Protein AF-K0SBQ2-F1 (afdb_monomer_lite)

Sequence (147 aa):
MCDSEATKIFYRSLEHMHSVHPYALEILAFPFDHSKNDNSECIAEIEAFEKKKLSKTHHIRIMEPIKLNGPETHPVFQYLKELFEIEDMDENFAHYFFVNPDFTVFELHYGASYTTLKHFVYKHVRKDYENDIEGKIAGTGSSWKRT

Structure (mmCIF, N/CA/C/O backbone):
data_AF-K0SBQ2-F1
#
_entry.id   AF-K0SBQ2-F1
#
loop_
_atom_site.group_PDB
_atom_site.id
_atom_site.type_symbol
_atom_site.label_atom_id
_atom_site.label_alt_id
_atom_site.label_comp_id
_atom_site.label_asym_id
_atom_site.label_entity_id
_atom_site.label_seq_id
_atom_site.pdbx_PDB_ins_code
_atom_site.Cartn_x
_atom_site.Cartn_y
_atom_site.Cartn_z
_atom_site.occupancy
_atom_site.B_iso_or_equiv
_atom_site.auth_seq_id
_atom_site.auth_comp_id
_atom_site.auth_asym_id
_atom_site.auth_atom_id
_atom_site.pdbx_PDB_model_num
ATOM 1 N N . MET A 1 1 ? -1.846 10.008 15.806 1.00 45.94 1 MET A N 1
ATOM 2 C CA . MET A 1 1 ? -0.571 9.400 15.346 1.00 45.94 1 MET A CA 1
ATOM 3 C C . MET A 1 1 ? -0.372 9.711 13.857 1.00 45.94 1 MET A C 1
ATOM 5 O O . MET A 1 1 ? -0.183 8.794 13.074 1.00 45.94 1 MET A O 1
ATOM 9 N N . CYS A 1 2 ? -0.501 10.979 13.433 1.00 55.09 2 CYS A N 1
ATOM 10 C CA . CYS A 1 2 ? -0.767 11.291 12.013 1.00 55.09 2 CYS A CA 1
ATOM 11 C C . CYS A 1 2 ? 0.038 12.463 11.452 1.00 55.09 2 CYS A C 1
ATOM 13 O O . CYS A 1 2 ? 0.574 12.319 10.359 1.00 55.09 2 CYS A O 1
ATOM 15 N N . ASP A 1 3 ? 0.357 13.472 12.263 1.00 52.47 3 ASP A N 1
ATOM 16 C CA . ASP A 1 3 ? 1.476 14.379 11.978 1.00 52.47 3 ASP A CA 1
ATOM 17 C C . ASP A 1 3 ? 2.769 13.904 12.662 1.00 52.47 3 ASP A C 1
ATOM 19 O O . ASP A 1 3 ? 3.401 14.612 13.445 1.00 52.47 3 ASP A O 1
ATOM 23 N N . SER A 1 4 ? 3.147 12.643 12.434 1.00 62.62 4 SER A N 1
ATOM 24 C CA . SER A 1 4 ? 4.455 12.167 12.886 1.00 62.62 4 SER A CA 1
ATOM 25 C C . SER A 1 4 ? 5.480 12.359 11.773 1.00 62.62 4 SER A C 1
ATOM 27 O O . SER A 1 4 ? 5.224 12.053 10.606 1.00 62.62 4 SER A O 1
ATOM 29 N N . GLU A 1 5 ? 6.675 12.827 12.128 1.00 71.62 5 GLU A N 1
ATOM 30 C CA . GLU A 1 5 ? 7.815 12.875 11.206 1.00 71.62 5 GLU A CA 1
ATOM 31 C C . GLU A 1 5 ? 8.051 11.501 10.544 1.00 71.62 5 GLU A C 1
ATOM 33 O O . GLU A 1 5 ? 8.403 11.417 9.368 1.00 71.62 5 GLU A O 1
ATOM 38 N N . ALA A 1 6 ? 7.737 10.411 11.255 1.00 68.31 6 ALA A N 1
ATOM 39 C CA . ALA A 1 6 ? 7.788 9.051 10.732 1.00 68.31 6 ALA A CA 1
ATOM 40 C C . ALA A 1 6 ? 6.826 8.822 9.550 1.00 68.31 6 ALA A C 1
ATOM 42 O O . ALA A 1 6 ? 7.232 8.231 8.550 1.00 68.31 6 ALA A O 1
ATOM 43 N N . THR A 1 7 ? 5.595 9.341 9.606 1.00 71.06 7 THR A N 1
ATOM 44 C CA . THR A 1 7 ? 4.617 9.251 8.506 1.00 71.06 7 THR A CA 1
ATOM 45 C C . THR A 1 7 ? 5.136 9.966 7.256 1.00 71.06 7 THR A C 1
ATOM 47 O O . THR A 1 7 ? 5.101 9.419 6.153 1.00 71.06 7 THR A O 1
ATOM 50 N N . LYS A 1 8 ? 5.701 11.171 7.415 1.00 74.69 8 LYS A N 1
ATOM 51 C CA . LYS A 1 8 ? 6.285 11.941 6.301 1.00 74.69 8 LYS A CA 1
ATOM 52 C C . LYS A 1 8 ? 7.493 11.231 5.690 1.00 74.69 8 LYS A C 1
ATOM 54 O O . LYS A 1 8 ? 7.611 11.174 4.465 1.00 74.69 8 LYS A O 1
ATOM 59 N N . ILE A 1 9 ? 8.382 10.687 6.523 1.00 78.75 9 ILE A N 1
ATOM 60 C CA . ILE A 1 9 ? 9.542 9.901 6.079 1.00 78.75 9 ILE A CA 1
ATOM 61 C C . ILE A 1 9 ? 9.086 8.658 5.312 1.00 78.75 9 ILE A C 1
ATOM 63 O O . ILE A 1 9 ? 9.659 8.340 4.269 1.00 78.75 9 ILE A O 1
ATOM 67 N N . PHE A 1 10 ? 8.043 7.983 5.791 1.00 79.94 10 PHE A N 1
ATOM 68 C CA . PHE A 1 10 ? 7.495 6.796 5.151 1.00 79.94 10 PHE A CA 1
ATOM 69 C C . PHE A 1 10 ? 6.960 7.096 3.744 1.00 79.94 10 PHE A C 1
ATOM 71 O O . PHE A 1 10 ? 7.430 6.492 2.781 1.00 79.94 10 PHE A O 1
ATOM 78 N N . TYR A 1 11 ? 6.087 8.097 3.586 1.00 78.94 11 TYR A N 1
ATOM 79 C CA . TYR A 1 11 ? 5.583 8.484 2.261 1.00 78.94 11 TYR A CA 1
ATOM 80 C C . TYR A 1 11 ? 6.696 8.956 1.318 1.00 78.94 11 TYR A C 1
ATOM 82 O O . TYR A 1 11 ? 6.706 8.583 0.150 1.00 78.94 11 TYR A O 1
ATOM 90 N N . ARG A 1 12 ? 7.691 9.709 1.810 1.00 83.06 12 ARG A N 1
ATOM 91 C CA . ARG A 1 12 ? 8.870 10.075 0.998 1.00 83.06 12 ARG A CA 1
ATOM 92 C C . ARG A 1 12 ? 9.660 8.854 0.536 1.00 83.06 12 ARG A C 1
ATOM 94 O O . ARG A 1 12 ? 10.205 8.856 -0.564 1.00 83.06 12 ARG A O 1
ATOM 101 N N . SER A 1 13 ? 9.738 7.831 1.378 1.00 85.44 13 SER A N 1
ATOM 102 C CA . SER A 1 13 ? 10.436 6.588 1.060 1.00 85.44 13 SER A CA 1
ATOM 103 C C . SER A 1 13 ? 9.680 5.788 -0.007 1.00 85.44 13 SER A C 1
ATOM 105 O O . SER A 1 13 ? 10.308 5.261 -0.922 1.00 85.44 13 SER A O 1
ATOM 107 N N . LEU A 1 14 ? 8.345 5.766 0.043 1.00 86.19 14 LEU A N 1
ATOM 108 C CA . LEU A 1 14 ? 7.506 5.190 -1.013 1.00 86.19 14 LEU A CA 1
ATOM 109 C C . LEU A 1 14 ? 7.616 5.965 -2.339 1.00 86.19 14 LEU A C 1
ATOM 111 O O . LEU A 1 14 ? 7.784 5.348 -3.387 1.00 86.19 14 LEU A O 1
ATOM 115 N N . GLU A 1 15 ? 7.625 7.301 -2.305 1.00 86.38 15 GLU A N 1
ATOM 116 C CA . GLU A 1 15 ? 7.843 8.133 -3.501 1.00 86.38 15 GLU A CA 1
ATOM 117 C C . GLU A 1 15 ? 9.218 7.861 -4.120 1.00 86.38 15 GLU A C 1
ATOM 119 O O . GLU A 1 15 ? 9.357 7.708 -5.333 1.00 86.38 15 GLU A O 1
ATOM 124 N N . HIS A 1 16 ? 10.251 7.734 -3.281 1.00 87.75 16 HIS A N 1
ATOM 125 C CA . HIS A 1 16 ? 11.574 7.350 -3.752 1.00 87.75 16 HIS A CA 1
ATOM 126 C C . HIS A 1 16 ? 11.560 5.958 -4.397 1.00 87.75 16 HIS A C 1
ATOM 128 O O . HIS A 1 16 ? 12.130 5.785 -5.473 1.00 87.75 16 HIS A O 1
ATOM 134 N N . MET A 1 17 ? 10.878 4.984 -3.791 1.00 88.12 17 MET A N 1
ATOM 135 C CA . MET A 1 17 ? 10.738 3.638 -4.349 1.00 88.12 17 MET A CA 1
ATOM 136 C C . MET A 1 17 ? 10.080 3.659 -5.736 1.00 88.12 17 MET A C 1
ATOM 138 O O . MET A 1 17 ? 10.609 3.047 -6.663 1.00 88.12 17 MET A O 1
ATOM 142 N N . HIS A 1 18 ? 8.999 4.425 -5.904 1.00 89.38 18 HIS A N 1
ATOM 143 C CA . HIS A 1 18 ? 8.373 4.631 -7.209 1.00 89.38 18 HIS A CA 1
ATOM 144 C C . HIS A 1 18 ? 9.330 5.315 -8.196 1.00 89.38 18 HIS A C 1
ATOM 146 O O . HIS A 1 18 ? 9.451 4.884 -9.337 1.00 89.38 18 HIS A O 1
ATOM 152 N N . SER A 1 19 ? 10.066 6.350 -7.774 1.00 87.88 19 SER A N 1
ATOM 153 C CA . SER A 1 19 ? 10.996 7.082 -8.653 1.00 87.88 19 SER A CA 1
ATOM 154 C C . SER A 1 19 ? 12.107 6.209 -9.254 1.00 87.88 19 SER A C 1
ATOM 156 O O . SER A 1 19 ? 12.609 6.515 -10.334 1.00 87.88 19 SER A O 1
ATOM 158 N N . VAL A 1 20 ? 12.474 5.114 -8.580 1.00 87.81 20 VAL A N 1
ATOM 159 C CA . VAL A 1 20 ? 13.451 4.128 -9.072 1.00 87.81 20 VAL A CA 1
ATOM 160 C C . VAL A 1 20 ? 12.820 3.164 -10.088 1.00 87.81 20 VAL A C 1
ATOM 162 O O . VAL A 1 20 ? 13.517 2.675 -10.977 1.00 87.81 20 VAL A O 1
ATOM 165 N N . HIS A 1 21 ? 11.508 2.929 -10.005 1.00 86.75 21 HIS A N 1
ATOM 166 C CA . HIS A 1 21 ? 10.754 2.011 -10.865 1.00 86.75 21 HIS A CA 1
ATOM 167 C C . HIS A 1 21 ? 9.509 2.666 -11.506 1.00 86.75 21 HIS A C 1
ATOM 169 O O . HIS A 1 21 ? 8.421 2.096 -11.441 1.00 86.75 21 HIS A O 1
ATOM 175 N N . PRO A 1 22 ? 9.630 3.829 -12.178 1.00 84.50 22 PRO A N 1
ATOM 176 C CA . PRO A 1 22 ? 8.480 4.678 -12.514 1.00 84.50 22 PRO A CA 1
ATOM 177 C C . PRO A 1 22 ? 7.526 4.093 -13.565 1.00 84.50 22 PRO A C 1
ATOM 179 O O . PRO A 1 22 ? 6.426 4.605 -13.736 1.00 84.50 22 PRO A O 1
ATOM 182 N N . TYR A 1 23 ? 7.953 3.057 -14.291 1.00 85.06 23 TYR A N 1
ATOM 183 C CA . TYR A 1 23 ? 7.152 2.367 -15.312 1.00 85.06 23 TYR A CA 1
ATOM 184 C C . TYR A 1 23 ? 6.807 0.922 -14.932 1.00 85.06 23 TYR A C 1
ATOM 186 O O . TYR A 1 23 ? 6.169 0.230 -15.716 1.00 85.06 23 TYR A O 1
ATOM 194 N N . ALA A 1 24 ? 7.280 0.453 -13.775 1.00 87.12 24 ALA A N 1
ATOM 195 C CA . ALA A 1 24 ? 7.162 -0.942 -13.348 1.00 87.12 24 ALA A CA 1
ATOM 196 C C . ALA A 1 24 ? 6.489 -1.091 -11.975 1.00 87.12 24 ALA A C 1
ATOM 198 O O . ALA A 1 24 ? 6.297 -2.209 -11.510 1.00 87.12 24 ALA A O 1
ATOM 199 N N . LEU A 1 25 ? 6.158 0.019 -11.313 1.00 90.31 25 LEU A N 1
ATOM 200 C CA . LEU A 1 25 ? 5.522 0.026 -10.006 1.00 90.31 25 LEU A CA 1
ATOM 201 C C . LEU A 1 25 ? 4.446 1.107 -9.968 1.00 90.31 25 LEU A C 1
ATOM 203 O O . LEU A 1 25 ? 4.752 2.278 -10.158 1.00 90.31 25 LEU A O 1
ATOM 207 N N . GLU A 1 26 ? 3.218 0.719 -9.646 1.00 91.19 26 GLU A N 1
ATOM 208 C CA . GLU A 1 26 ? 2.151 1.635 -9.248 1.00 91.19 26 GLU A CA 1
ATOM 209 C C . GLU A 1 26 ? 1.855 1.410 -7.761 1.00 91.19 26 GLU A C 1
ATOM 211 O O . GLU A 1 26 ? 1.773 0.269 -7.305 1.00 91.19 26 GLU A O 1
ATOM 216 N N . ILE A 1 27 ? 1.738 2.492 -6.985 1.00 90.88 27 ILE A N 1
ATOM 217 C CA . ILE A 1 27 ? 1.454 2.419 -5.546 1.00 90.88 27 ILE A CA 1
ATOM 218 C C . ILE A 1 27 ? 0.087 3.046 -5.287 1.00 90.88 27 ILE A C 1
ATOM 220 O O . ILE A 1 27 ? -0.084 4.257 -5.446 1.00 90.88 27 ILE A O 1
ATOM 224 N N . LEU A 1 28 ? -0.856 2.218 -4.839 1.00 91.44 28 LEU A N 1
ATOM 225 C CA . LEU A 1 28 ? -2.175 2.639 -4.375 1.00 91.44 28 LEU A CA 1
ATOM 226 C C . LEU A 1 28 ? -2.212 2.585 -2.845 1.00 91.44 28 LEU A C 1
ATOM 228 O O . LEU A 1 28 ? -1.912 1.549 -2.252 1.00 91.44 28 LEU A O 1
ATOM 232 N N . ALA A 1 29 ? -2.579 3.690 -2.204 1.00 88.88 29 ALA A N 1
ATOM 233 C CA . ALA A 1 29 ? -2.692 3.783 -0.753 1.00 88.88 29 ALA A CA 1
ATOM 234 C C . ALA A 1 29 ? -4.154 4.008 -0.359 1.00 88.88 29 ALA A C 1
ATOM 236 O O . ALA A 1 29 ? -4.745 5.008 -0.750 1.00 88.88 29 ALA A O 1
ATOM 237 N N . PHE A 1 30 ? -4.723 3.096 0.430 1.00 90.25 30 PHE A N 1
ATOM 238 C CA . PHE A 1 30 ? -6.094 3.188 0.937 1.00 90.25 30 PHE A CA 1
ATOM 239 C C . PHE A 1 30 ? -6.062 3.553 2.426 1.00 90.25 30 PHE A C 1
ATOM 241 O O . PHE A 1 30 ? -5.710 2.699 3.245 1.00 90.25 30 PHE A O 1
ATOM 248 N N . PRO A 1 31 ? -6.383 4.803 2.802 1.00 86.50 31 PRO A N 1
ATOM 249 C CA . PRO A 1 31 ? -6.574 5.166 4.201 1.00 86.50 31 PRO A CA 1
ATOM 250 C C . PRO A 1 31 ? -7.739 4.367 4.795 1.00 86.50 31 PRO A C 1
ATOM 252 O O . PRO A 1 31 ? -8.708 4.078 4.097 1.00 86.50 31 PRO A O 1
ATOM 255 N N . PHE A 1 32 ? -7.677 4.026 6.077 1.00 86.19 32 PHE A N 1
ATOM 256 C CA . PHE A 1 32 ? -8.779 3.354 6.764 1.00 86.19 32 PHE A CA 1
ATOM 257 C C . PHE A 1 32 ? -8.931 3.858 8.197 1.00 86.19 32 PHE A C 1
ATOM 259 O O . PHE A 1 32 ? -7.964 4.313 8.815 1.00 86.19 32 PHE A O 1
ATOM 266 N N . ASP A 1 33 ? -10.158 3.781 8.711 1.00 79.19 33 ASP A N 1
ATOM 267 C CA . ASP A 1 33 ? -10.488 4.142 10.089 1.00 79.19 33 ASP A CA 1
ATOM 268 C C . ASP A 1 33 ? -10.038 3.069 11.078 1.00 79.19 33 ASP A C 1
ATOM 270 O O . ASP A 1 33 ? -10.145 1.871 10.807 1.00 79.19 33 ASP A O 1
ATOM 274 N N . HIS A 1 34 ? -9.570 3.501 12.249 1.00 75.81 34 HIS A N 1
ATOM 275 C CA . HIS A 1 34 ? -9.240 2.594 13.342 1.00 75.81 34 HIS A CA 1
ATOM 276 C C . HIS A 1 34 ? -10.404 2.555 14.337 1.00 75.81 34 HIS A C 1
ATOM 278 O O . HIS A 1 34 ? -10.709 3.541 15.000 1.00 75.81 34 HIS A O 1
ATOM 284 N N . SER A 1 35 ? -11.032 1.397 14.523 1.00 72.69 35 SER A N 1
ATOM 285 C CA . SER A 1 35 ? -12.229 1.234 15.367 1.00 72.69 35 SER A CA 1
ATOM 286 C C . SER A 1 35 ? -12.032 1.690 16.820 1.00 72.69 35 SER A C 1
ATOM 288 O O . SER A 1 35 ? -12.970 2.139 17.478 1.00 72.69 35 SER A O 1
ATOM 290 N N . LYS A 1 36 ? -10.802 1.568 17.334 1.00 69.12 36 LYS A N 1
ATOM 291 C CA . LYS A 1 36 ? -10.451 1.898 18.727 1.00 69.12 36 LYS A CA 1
ATOM 292 C C . LYS A 1 36 ? -9.991 3.339 18.964 1.00 69.12 36 LYS A C 1
ATOM 294 O O . LYS A 1 36 ? -9.931 3.734 20.122 1.00 69.12 36 LYS A O 1
ATOM 299 N N . ASN A 1 37 ? -9.643 4.094 17.921 1.00 69.38 37 ASN A N 1
ATOM 300 C CA . ASN A 1 37 ? -9.077 5.438 18.050 1.00 69.38 37 ASN A CA 1
ATOM 301 C C . ASN A 1 37 ? -9.623 6.336 16.942 1.00 69.38 37 ASN A C 1
ATOM 303 O O . ASN A 1 37 ? -9.480 6.002 15.773 1.00 69.38 37 ASN A O 1
ATOM 307 N N . ASP A 1 38 ? -10.158 7.499 17.305 1.00 69.75 38 ASP A N 1
ATOM 308 C CA . ASP A 1 38 ? -10.569 8.503 16.324 1.00 69.75 38 ASP A CA 1
ATOM 309 C C . ASP A 1 38 ? -9.348 8.993 15.528 1.00 69.75 38 ASP A C 1
ATOM 311 O O . ASP A 1 38 ? -8.430 9.617 16.070 1.00 69.75 38 ASP A O 1
ATOM 315 N N . ASN A 1 39 ? -9.320 8.655 14.242 1.00 70.25 39 ASN A N 1
ATOM 316 C CA . ASN A 1 39 ? -8.309 9.071 13.281 1.00 70.25 39 ASN A CA 1
ATOM 317 C C . ASN A 1 39 ? -8.882 10.013 12.208 1.00 70.25 39 ASN A C 1
ATOM 319 O O . ASN A 1 39 ? -8.254 10.211 11.168 1.00 70.25 39 ASN A O 1
ATOM 323 N N . SER A 1 40 ? -10.023 10.654 12.475 1.00 72.44 40 SER A N 1
ATOM 324 C CA . SER A 1 40 ? -10.649 11.621 11.565 1.00 72.44 40 SER A CA 1
ATOM 325 C C . SER A 1 40 ? -9.735 12.804 11.226 1.00 72.44 40 SER A C 1
ATOM 327 O O . SER A 1 40 ? -9.634 13.187 10.061 1.00 72.44 40 SER A O 1
ATOM 329 N N . GLU A 1 41 ? -8.987 13.334 12.202 1.00 71.88 41 GLU A N 1
ATOM 330 C CA . GLU A 1 41 ? -7.976 14.377 11.961 1.00 71.88 41 GLU A CA 1
ATOM 331 C C . GLU A 1 41 ? -6.887 13.899 10.991 1.00 71.88 41 GLU A C 1
ATOM 333 O O . GLU A 1 41 ? -6.456 14.642 10.114 1.00 71.88 41 GLU A O 1
ATOM 338 N N . CYS A 1 42 ? -6.487 12.632 11.091 1.00 72.06 42 CYS A N 1
ATOM 339 C CA . CYS A 1 42 ? -5.476 12.032 10.227 1.00 72.06 42 CYS A CA 1
ATOM 340 C C . CYS A 1 42 ? -5.931 11.943 8.780 1.00 72.06 42 CYS A C 1
ATOM 342 O O . CYS A 1 42 ? -5.172 12.233 7.857 1.00 72.06 42 CYS A O 1
ATOM 344 N N . ILE A 1 43 ? -7.174 11.511 8.592 1.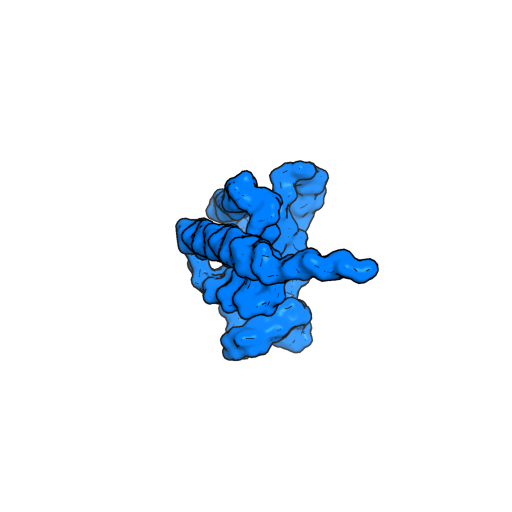00 72.19 43 ILE A N 1
ATOM 345 C CA . ILE A 1 43 ? -7.786 11.398 7.276 1.00 72.19 43 ILE A CA 1
ATOM 346 C C . ILE A 1 43 ? -7.952 12.790 6.679 1.00 72.19 43 ILE A C 1
ATOM 348 O O . ILE A 1 43 ? -7.537 13.010 5.545 1.00 72.19 43 ILE A O 1
ATOM 352 N N . ALA A 1 44 ? -8.434 13.759 7.460 1.00 74.44 44 ALA A N 1
ATOM 353 C CA . ALA A 1 44 ? -8.544 15.145 7.021 1.00 74.44 44 ALA A CA 1
ATOM 354 C C . ALA A 1 44 ? -7.180 15.745 6.628 1.00 74.44 44 ALA A C 1
ATOM 356 O O . ALA A 1 44 ? -7.095 16.499 5.659 1.00 74.44 44 ALA A O 1
ATOM 357 N N . GLU A 1 45 ? -6.101 15.402 7.336 1.00 73.25 45 GLU A N 1
ATOM 358 C CA . GLU A 1 45 ? -4.737 15.811 6.989 1.00 73.25 45 GLU A CA 1
ATOM 359 C C . GLU A 1 45 ? -4.223 15.147 5.709 1.00 73.25 45 GLU A C 1
ATOM 361 O O . GLU A 1 45 ? -3.605 15.830 4.889 1.00 73.25 45 GLU A O 1
ATOM 366 N N . ILE A 1 46 ? -4.483 13.851 5.513 1.00 70.25 46 ILE A N 1
ATOM 367 C CA . ILE A 1 46 ? -4.140 13.124 4.283 1.00 70.25 46 ILE A CA 1
ATOM 368 C C . ILE A 1 46 ? -4.900 13.724 3.098 1.00 70.25 46 ILE A C 1
ATOM 370 O O . ILE A 1 46 ? -4.279 14.090 2.103 1.00 70.25 46 ILE A O 1
ATOM 374 N N . GLU A 1 47 ? -6.206 13.940 3.234 1.00 70.38 47 GLU A N 1
ATOM 375 C CA . GLU A 1 47 ? -7.014 14.604 2.212 1.00 70.38 47 GLU A CA 1
ATOM 376 C C . GLU A 1 47 ? -6.534 16.036 1.944 1.00 70.38 47 GLU A C 1
ATOM 378 O O . GLU A 1 47 ? -6.496 16.497 0.803 1.00 70.38 47 GLU A O 1
ATOM 383 N N . ALA A 1 48 ? -6.166 16.786 2.986 1.00 71.50 48 ALA A N 1
ATOM 384 C CA . ALA A 1 48 ? -5.618 18.128 2.827 1.00 71.50 48 ALA A CA 1
ATOM 385 C C . ALA A 1 48 ? -4.247 18.092 2.143 1.00 71.50 48 ALA A C 1
ATOM 387 O O . ALA A 1 48 ? -3.924 18.999 1.373 1.00 71.50 48 ALA A O 1
ATOM 388 N N . PHE A 1 49 ? -3.440 17.064 2.405 1.00 67.56 49 PHE A N 1
ATOM 389 C CA . PHE A 1 49 ? -2.163 16.828 1.747 1.00 67.56 49 PHE A CA 1
ATOM 390 C C . PHE A 1 49 ? -2.362 16.492 0.270 1.00 67.56 49 PHE A C 1
ATOM 392 O O . PHE A 1 49 ? -1.699 17.117 -0.553 1.00 67.56 49 PHE A O 1
ATOM 399 N N . GLU A 1 50 ? -3.309 15.621 -0.082 1.00 64.19 50 GLU A N 1
ATOM 400 C CA . GLU A 1 50 ? -3.710 15.350 -1.468 1.00 64.19 50 GLU A CA 1
ATOM 401 C C . GLU A 1 50 ? -4.198 16.618 -2.176 1.00 64.19 50 GLU A C 1
ATOM 403 O O . GLU A 1 50 ? -3.681 16.987 -3.232 1.00 64.19 50 GLU A O 1
ATOM 408 N N . LYS A 1 51 ? -5.141 17.348 -1.561 1.00 65.50 51 LYS A N 1
ATOM 409 C CA . LYS A 1 51 ? -5.717 18.588 -2.110 1.00 65.50 51 LYS A CA 1
ATOM 410 C C . LYS A 1 51 ? -4.652 19.673 -2.299 1.00 65.50 51 LYS A C 1
ATOM 412 O O . LYS A 1 51 ? -4.678 20.391 -3.297 1.00 65.50 51 LYS A O 1
ATOM 417 N N . LYS A 1 52 ? -3.678 19.786 -1.383 1.00 63.22 52 LYS A N 1
ATOM 418 C CA . LYS A 1 52 ? -2.523 20.698 -1.513 1.00 63.22 52 LYS A CA 1
ATOM 419 C C . LYS A 1 52 ? -1.490 20.210 -2.535 1.00 63.22 52 LYS A C 1
ATOM 421 O O . LYS A 1 52 ? -0.780 21.039 -3.102 1.00 63.22 52 LYS A O 1
ATOM 426 N N . LYS A 1 53 ? -1.389 18.897 -2.767 1.00 58.22 53 LYS A N 1
ATOM 427 C CA . LYS A 1 53 ? -0.416 18.246 -3.661 1.00 58.22 53 LYS A CA 1
ATOM 428 C C . LYS A 1 53 ? -1.021 17.687 -4.944 1.00 58.22 53 LYS A C 1
ATOM 430 O O . LYS A 1 53 ? -0.424 16.817 -5.569 1.00 58.22 53 LYS A O 1
ATOM 435 N N . LEU A 1 54 ? -2.029 18.363 -5.488 1.00 49.94 54 LEU A N 1
ATOM 436 C CA . LEU A 1 54 ? -2.337 18.355 -6.929 1.00 49.94 54 LEU A CA 1
ATOM 437 C C . LEU A 1 54 ? -1.169 18.898 -7.809 1.00 49.94 54 LEU A C 1
ATOM 439 O O . LEU A 1 54 ? -1.360 19.315 -8.952 1.00 49.94 54 LEU A O 1
ATOM 443 N N . SER A 1 55 ? 0.064 18.908 -7.289 1.00 46.06 55 SER A N 1
ATOM 444 C CA . SER A 1 55 ? 1.305 19.132 -8.012 1.00 46.06 55 SER A CA 1
ATOM 445 C C . SER A 1 55 ? 1.741 17.834 -8.683 1.00 46.06 55 SER A C 1
ATOM 447 O O . SER A 1 55 ? 1.826 16.798 -8.033 1.00 46.06 55 SER A O 1
ATOM 449 N N . LYS A 1 56 ? 2.080 17.940 -9.965 1.00 54.91 56 LYS A N 1
AT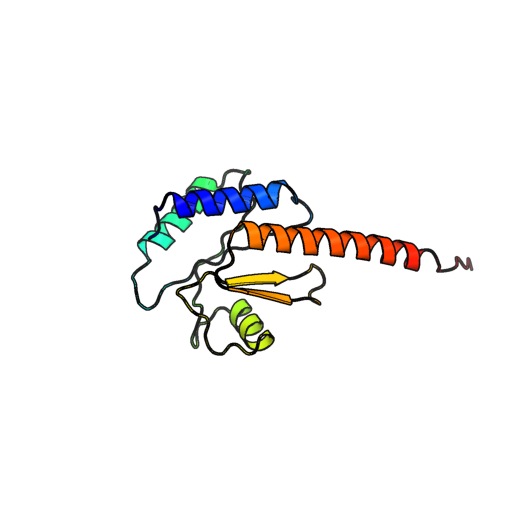OM 450 C CA . LYS A 1 56 ? 2.493 16.923 -10.951 1.00 54.91 56 LYS A CA 1
ATOM 451 C C . LYS A 1 56 ? 3.724 16.056 -10.583 1.00 54.91 56 LYS A C 1
ATOM 453 O O . LYS A 1 56 ? 4.462 15.647 -11.470 1.00 54.91 56 LYS A O 1
ATOM 458 N N . THR A 1 57 ? 4.007 15.848 -9.302 1.00 59.69 57 THR A N 1
ATOM 459 C CA . THR A 1 57 ? 5.262 15.297 -8.771 1.00 59.69 57 THR A CA 1
ATOM 460 C C . THR A 1 57 ? 5.076 14.183 -7.743 1.00 59.69 57 THR A C 1
ATOM 462 O O . THR A 1 57 ? 6.081 13.675 -7.261 1.00 59.69 57 THR A O 1
ATOM 465 N N . HIS A 1 58 ? 3.842 13.829 -7.370 1.00 69.00 58 HIS A N 1
ATOM 466 C CA . HIS A 1 58 ? 3.579 12.676 -6.500 1.00 69.00 58 HIS A CA 1
ATOM 467 C C . HIS A 1 58 ? 3.089 11.507 -7.334 1.00 69.00 58 HIS A C 1
ATOM 469 O O . HIS A 1 58 ? 2.217 11.671 -8.188 1.00 69.00 58 HIS A O 1
ATOM 475 N N . HIS A 1 59 ? 3.694 10.353 -7.094 1.00 79.06 59 HIS A N 1
ATOM 476 C CA . HIS A 1 59 ? 3.442 9.141 -7.849 1.00 79.06 59 HIS A CA 1
ATOM 477 C C . HIS A 1 59 ? 2.620 8.117 -7.070 1.00 79.06 59 HIS A C 1
ATOM 479 O O . HIS A 1 59 ? 2.082 7.182 -7.657 1.00 79.06 59 HIS A O 1
ATOM 485 N N . ILE A 1 60 ? 2.497 8.297 -5.754 1.00 84.94 60 ILE A N 1
ATOM 486 C CA . ILE A 1 60 ? 1.593 7.493 -4.940 1.00 84.94 60 ILE A CA 1
ATOM 487 C C . ILE A 1 60 ? 0.177 8.017 -5.136 1.00 84.94 60 ILE A C 1
ATOM 489 O O . ILE A 1 60 ? -0.102 9.196 -4.898 1.00 84.94 60 ILE A O 1
ATOM 493 N N . ARG A 1 61 ? -0.733 7.125 -5.519 1.00 84.94 61 ARG A N 1
ATOM 494 C CA . ARG A 1 61 ? -2.151 7.443 -5.605 1.00 84.94 61 ARG A CA 1
ATOM 495 C C . ARG A 1 61 ? -2.812 7.091 -4.284 1.00 84.94 61 ARG A C 1
ATOM 497 O O . ARG A 1 61 ? -3.021 5.921 -3.968 1.00 84.94 61 ARG A O 1
ATOM 504 N N . ILE A 1 62 ? -3.098 8.119 -3.502 1.00 83.06 62 ILE A N 1
ATOM 505 C CA . ILE A 1 62 ? -3.932 7.976 -2.317 1.00 83.06 62 ILE A CA 1
ATOM 506 C C . ILE A 1 62 ? -5.394 7.892 -2.800 1.00 83.06 62 ILE A C 1
ATOM 508 O O . ILE A 1 62 ? -5.786 8.508 -3.794 1.00 83.06 62 ILE A O 1
ATOM 512 N N . MET A 1 63 ? -6.139 6.975 -2.195 1.00 86.75 63 MET A N 1
ATOM 513 C CA . MET A 1 63 ? -7.510 6.619 -2.548 1.00 86.75 63 MET A CA 1
ATOM 514 C C . MET A 1 63 ? -8.471 7.138 -1.478 1.00 86.75 63 MET A C 1
ATOM 516 O O . MET A 1 63 ? -8.049 7.553 -0.397 1.00 86.75 63 MET A O 1
ATOM 520 N N . GLU A 1 64 ? -9.771 7.076 -1.760 1.00 84.69 64 GLU A N 1
ATOM 521 C CA . GLU A 1 64 ? -10.787 7.415 -0.764 1.00 84.69 64 GLU A CA 1
ATOM 522 C C . GLU A 1 64 ? -10.658 6.514 0.479 1.00 84.69 64 GLU A C 1
ATOM 524 O O . GLU A 1 64 ? -10.339 5.326 0.338 1.00 84.69 64 GLU A O 1
ATOM 529 N N . PRO A 1 65 ? -10.891 7.053 1.690 1.00 86.06 65 PRO A N 1
ATOM 530 C CA . PRO A 1 65 ? -10.875 6.263 2.912 1.00 86.06 65 PRO A CA 1
ATOM 531 C C . PRO A 1 65 ? -11.875 5.106 2.864 1.00 86.06 65 PRO A C 1
ATOM 533 O O . PRO A 1 65 ? -13.001 5.256 2.388 1.00 86.06 65 PRO A O 1
ATOM 536 N N . ILE A 1 66 ? -11.475 3.951 3.390 1.00 90.38 66 ILE A N 1
ATOM 537 C CA . ILE A 1 66 ? -12.270 2.723 3.351 1.00 90.38 66 ILE A CA 1
ATOM 538 C C . ILE A 1 66 ? -12.536 2.146 4.739 1.00 90.38 66 ILE A C 1
ATOM 540 O O . ILE A 1 66 ? -11.813 2.398 5.704 1.00 90.38 66 ILE A O 1
ATOM 544 N N . LYS A 1 67 ? -13.531 1.258 4.802 1.00 89.69 67 LYS A N 1
ATOM 545 C CA . LYS A 1 67 ? -13.670 0.292 5.892 1.00 89.69 67 LYS A CA 1
ATOM 546 C C . LYS A 1 67 ? -12.912 -0.983 5.548 1.00 89.69 67 LYS A C 1
ATOM 548 O O . LYS A 1 67 ? -13.067 -1.529 4.453 1.00 89.69 67 LYS A O 1
ATOM 553 N N . LEU A 1 68 ? -12.092 -1.436 6.492 1.00 90.56 68 LEU A N 1
ATOM 554 C CA . LEU A 1 68 ? -11.242 -2.614 6.330 1.00 90.56 68 LEU A CA 1
ATOM 555 C C . LEU A 1 68 ? -11.985 -3.924 6.648 1.00 90.56 68 LEU A C 1
ATOM 557 O O . LEU A 1 68 ? -11.706 -4.958 6.045 1.00 90.56 68 LEU A O 1
ATOM 561 N N . ASN A 1 69 ? -12.935 -3.864 7.587 1.00 92.31 69 ASN A N 1
ATOM 562 C CA . ASN A 1 69 ? -13.661 -5.014 8.122 1.00 92.31 69 ASN A CA 1
ATOM 563 C C . ASN A 1 69 ? -15.178 -4.769 8.183 1.00 92.31 69 ASN A C 1
ATOM 565 O O . ASN A 1 69 ? -15.659 -3.634 8.100 1.00 92.31 69 ASN A O 1
ATOM 569 N N . GLY A 1 70 ? -15.936 -5.856 8.357 1.00 91.00 70 GLY A N 1
ATOM 570 C CA . GLY A 1 70 ? -17.394 -5.830 8.472 1.00 91.00 70 GLY A CA 1
ATOM 571 C C . GLY A 1 70 ? -18.156 -5.738 7.137 1.00 91.00 70 GLY A C 1
ATOM 572 O O . GLY A 1 70 ? -17.567 -5.836 6.058 1.00 91.00 70 GLY A O 1
ATOM 573 N N . PRO A 1 71 ? -19.489 -5.550 7.186 1.00 91.81 71 PRO A N 1
ATOM 574 C CA . PRO A 1 71 ? -20.362 -5.642 6.009 1.00 91.81 71 PRO A CA 1
ATOM 575 C C . PRO A 1 71 ? -20.147 -4.521 4.983 1.00 91.81 71 PRO A C 1
ATOM 577 O O . PRO A 1 71 ? -20.511 -4.669 3.822 1.00 91.81 71 PRO A O 1
ATOM 580 N N . GLU A 1 72 ? -19.542 -3.411 5.400 1.00 92.50 72 GLU A N 1
ATOM 581 C CA . GLU A 1 72 ? -19.253 -2.252 4.548 1.00 92.50 72 GLU A CA 1
ATOM 582 C C . GLU A 1 72 ? -17.797 -2.237 4.045 1.00 92.50 72 GLU A C 1
ATOM 584 O O . GLU A 1 72 ? -17.320 -1.210 3.565 1.00 92.50 72 GLU A O 1
ATOM 589 N N . THR A 1 73 ? -17.074 -3.360 4.163 1.00 94.00 73 THR A N 1
ATOM 590 C CA . THR A 1 73 ? -15.693 -3.488 3.664 1.00 94.00 73 THR A CA 1
ATOM 591 C C . THR A 1 73 ? -15.619 -3.152 2.176 1.00 94.00 73 THR A C 1
ATOM 593 O O . THR A 1 73 ? -16.460 -3.606 1.399 1.00 94.00 73 THR A O 1
ATOM 596 N N . HIS A 1 74 ? -14.593 -2.409 1.754 1.00 94.12 74 HIS A N 1
ATOM 597 C CA . HIS A 1 74 ? -14.414 -2.051 0.345 1.00 94.12 74 HIS A CA 1
ATOM 598 C C . HIS A 1 74 ? -14.284 -3.307 -0.552 1.00 94.12 74 HIS A C 1
ATOM 600 O O . HIS A 1 74 ? -13.519 -4.207 -0.198 1.00 94.12 74 HIS A O 1
ATOM 606 N N . PRO A 1 75 ? -14.939 -3.386 -1.732 1.00 95.25 75 PRO A N 1
ATOM 607 C CA . PRO A 1 75 ? -14.985 -4.610 -2.547 1.00 95.25 75 PRO A CA 1
ATOM 608 C C . PRO A 1 75 ? -13.616 -5.196 -2.919 1.00 95.25 75 PRO A C 1
ATOM 610 O O . PRO A 1 75 ? -13.438 -6.409 -2.917 1.00 95.25 75 PRO A O 1
ATOM 613 N N . VAL A 1 76 ? -12.619 -4.341 -3.180 1.00 93.50 76 VAL A N 1
ATOM 614 C CA . VAL A 1 76 ? -11.235 -4.795 -3.429 1.00 93.50 76 VAL A CA 1
ATOM 615 C C . VAL A 1 76 ? -10.680 -5.556 -2.223 1.00 93.50 76 VAL A C 1
ATOM 617 O O . VAL A 1 76 ? -10.055 -6.596 -2.387 1.00 93.50 76 VAL A O 1
ATOM 620 N N . PHE A 1 77 ? -10.940 -5.073 -1.010 1.00 94.00 77 PHE A N 1
ATOM 62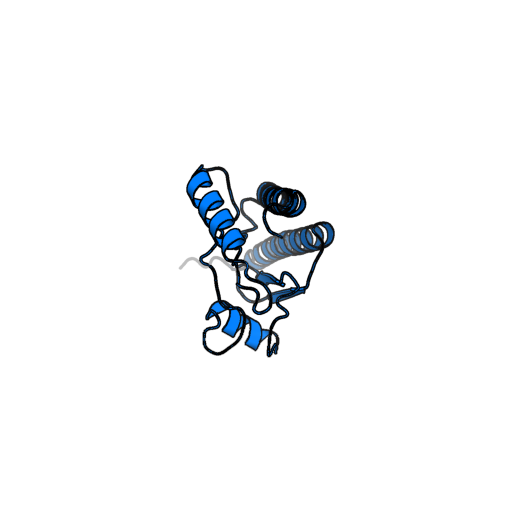1 C CA . PHE A 1 77 ? -10.475 -5.720 0.213 1.00 94.00 77 PHE A CA 1
ATOM 622 C C . PHE A 1 77 ? -11.314 -6.949 0.556 1.00 94.00 77 PHE A C 1
ATOM 624 O O . PHE A 1 77 ? -10.756 -7.901 1.079 1.00 94.00 77 PHE A O 1
ATOM 631 N N . GLN A 1 78 ? -12.602 -6.991 0.196 1.00 95.06 78 GLN A N 1
ATOM 632 C CA . GLN A 1 78 ? -13.393 -8.226 0.280 1.00 95.06 78 GLN A CA 1
ATOM 633 C C . GLN A 1 78 ? -12.763 -9.336 -0.573 1.00 95.06 78 GLN A C 1
ATOM 635 O O . GLN A 1 78 ? -12.495 -10.418 -0.058 1.00 95.06 78 GLN A O 1
ATOM 640 N N . TYR A 1 79 ? -12.441 -9.035 -1.837 1.00 94.62 79 TYR A N 1
ATOM 641 C CA . TYR A 1 79 ? -11.775 -9.977 -2.740 1.00 94.62 79 TYR A CA 1
ATOM 642 C C . TYR A 1 79 ? -10.409 -10.426 -2.206 1.00 94.62 79 TYR A C 1
ATOM 644 O O . TYR A 1 79 ? -10.106 -11.614 -2.184 1.00 94.62 79 TYR A O 1
ATOM 652 N N . LEU A 1 80 ? -9.579 -9.485 -1.744 1.00 94.38 80 LEU A N 1
ATOM 653 C CA . LEU A 1 80 ? -8.258 -9.813 -1.206 1.00 94.38 80 LEU A CA 1
ATOM 654 C C . LEU A 1 80 ? -8.353 -10.646 0.080 1.00 94.38 80 LEU A C 1
ATOM 656 O O . LEU A 1 80 ? -7.578 -11.579 0.259 1.00 94.38 80 LEU A O 1
ATOM 660 N N . LYS A 1 81 ? -9.311 -10.349 0.961 1.00 94.56 81 LYS A N 1
ATOM 661 C CA . LYS A 1 81 ? -9.555 -11.137 2.174 1.00 94.56 81 LYS A CA 1
ATOM 662 C C . LYS A 1 81 ? -9.962 -12.566 1.833 1.00 94.56 81 LYS A C 1
ATOM 664 O O . LYS A 1 81 ? -9.394 -13.494 2.395 1.00 94.56 81 LYS A O 1
ATOM 669 N N . GLU A 1 82 ? -10.866 -12.748 0.874 1.00 94.69 82 GLU A N 1
ATOM 670 C CA . GLU A 1 82 ? -11.262 -14.075 0.393 1.00 94.69 82 GLU A CA 1
ATOM 671 C C . GLU A 1 82 ? -10.072 -14.836 -0.210 1.00 94.69 82 GLU A C 1
ATOM 673 O O . GLU A 1 82 ? -9.834 -15.988 0.146 1.00 94.69 82 GLU A O 1
ATOM 678 N N . LEU A 1 83 ? -9.270 -14.172 -1.048 1.00 94.50 83 LEU A N 1
ATOM 679 C CA . LEU A 1 83 ? -8.108 -14.770 -1.708 1.00 94.50 83 LEU A CA 1
ATOM 680 C C . LEU A 1 83 ? -7.054 -15.302 -0.723 1.00 94.50 83 LEU A C 1
ATOM 682 O O . LEU A 1 83 ? -6.393 -16.298 -1.009 1.00 94.50 83 LEU A O 1
ATOM 686 N N . PHE A 1 84 ? -6.881 -14.631 0.416 1.00 94.38 84 PHE A N 1
ATOM 687 C CA . PHE A 1 84 ? -5.912 -15.004 1.449 1.00 94.38 84 PHE A CA 1
ATOM 688 C C . PHE A 1 84 ? -6.544 -15.709 2.662 1.00 94.38 84 PHE A C 1
ATOM 690 O O . PHE A 1 84 ? -5.853 -15.904 3.661 1.00 94.38 84 PHE A O 1
ATOM 697 N N . GLU A 1 85 ? -7.827 -16.083 2.588 1.00 95.19 85 GLU A N 1
ATOM 698 C CA . GLU A 1 85 ? -8.586 -16.717 3.680 1.00 95.19 85 GLU A CA 1
ATOM 699 C C . GLU A 1 85 ? -8.543 -15.912 5.000 1.00 95.19 85 GLU A C 1
ATOM 701 O O . GLU A 1 85 ? -8.406 -16.455 6.097 1.00 95.19 85 GLU A O 1
ATOM 706 N N . ILE A 1 86 ? -8.650 -14.584 4.898 1.00 93.88 86 ILE A N 1
ATOM 707 C CA . ILE A 1 86 ? -8.607 -13.648 6.028 1.00 93.88 86 ILE A CA 1
ATOM 708 C C . ILE A 1 86 ? -10.027 -13.276 6.439 1.00 93.88 86 ILE A C 1
ATOM 710 O O . ILE A 1 86 ? -10.761 -12.655 5.672 1.00 93.88 86 ILE A O 1
ATOM 714 N N . GLU A 1 87 ? -10.393 -13.572 7.684 1.00 91.62 87 GLU A N 1
ATOM 715 C CA . GLU A 1 87 ? -11.691 -13.165 8.229 1.00 91.62 87 GLU A CA 1
ATOM 716 C C . GLU A 1 87 ? -11.730 -11.662 8.521 1.00 91.62 87 GLU A C 1
ATOM 718 O O . GLU A 1 87 ? -12.535 -10.949 7.929 1.00 91.62 87 GLU A O 1
ATOM 723 N N . ASP A 1 88 ? -10.810 -11.168 9.354 1.00 93.12 88 ASP A N 1
ATOM 724 C CA . ASP A 1 88 ? -10.637 -9.748 9.663 1.00 93.12 88 ASP A CA 1
ATOM 725 C C . ASP A 1 88 ? -9.161 -9.350 9.633 1.00 93.12 88 ASP A C 1
ATOM 727 O O . ASP A 1 88 ? -8.274 -10.083 10.070 1.00 93.12 88 ASP A O 1
ATOM 731 N N . MET A 1 89 ? -8.903 -8.165 9.089 1.00 90.94 89 MET A N 1
ATOM 732 C CA . MET A 1 89 ? -7.572 -7.581 8.985 1.00 90.94 89 MET A CA 1
ATOM 733 C C . MET A 1 89 ? -7.256 -6.760 10.239 1.00 90.94 89 MET A C 1
ATOM 735 O O . MET A 1 89 ? -8.116 -6.041 10.749 1.00 90.94 89 MET A O 1
ATOM 739 N N . ASP A 1 90 ? -6.018 -6.840 10.730 1.00 89.75 90 ASP A N 1
ATOM 740 C CA . ASP A 1 90 ? -5.615 -6.182 11.978 1.00 89.75 90 ASP A CA 1
ATOM 741 C C . ASP A 1 90 ? -5.338 -4.687 11.772 1.00 89.75 90 ASP A C 1
ATOM 743 O O . ASP A 1 90 ? -4.300 -4.287 11.248 1.00 89.75 90 ASP A O 1
ATOM 747 N N . GLU A 1 91 ? -6.249 -3.845 12.251 1.00 86.81 91 GLU A N 1
ATOM 748 C CA . GLU A 1 91 ? -6.180 -2.385 12.131 1.00 86.81 91 GLU A CA 1
ATOM 749 C C . GLU A 1 91 ? -4.908 -1.760 12.744 1.00 86.81 91 GLU A C 1
ATOM 751 O O . GLU A 1 91 ? -4.558 -0.632 12.395 1.00 86.81 91 GLU A O 1
ATOM 756 N N . ASN A 1 92 ? -4.171 -2.479 13.603 1.00 83.94 92 ASN A N 1
ATOM 757 C CA . ASN A 1 92 ? -2.920 -1.985 14.190 1.00 83.94 92 ASN A CA 1
ATOM 758 C C . ASN A 1 92 ? -1.732 -2.013 13.214 1.00 83.94 92 ASN A C 1
ATOM 760 O O . ASN A 1 92 ? -0.688 -1.418 13.504 1.00 83.94 92 ASN A O 1
ATOM 764 N N . PHE A 1 93 ? -1.855 -2.704 12.076 1.00 83.50 93 PHE A N 1
ATOM 765 C CA . PHE A 1 93 ? -0.773 -2.863 11.109 1.00 83.50 93 PHE A CA 1
ATOM 766 C C . PHE A 1 93 ? -1.172 -2.389 9.712 1.00 83.50 93 PHE A C 1
ATOM 768 O O . PHE A 1 93 ? -2.289 -2.579 9.236 1.00 83.50 93 PHE A O 1
ATOM 775 N N . ALA A 1 94 ? -0.202 -1.810 9.003 1.00 85.06 94 ALA A N 1
ATOM 776 C CA . ALA A 1 94 ? -0.335 -1.592 7.571 1.00 85.06 94 ALA A CA 1
ATOM 777 C C . ALA A 1 94 ? -0.256 -2.935 6.830 1.00 85.06 94 ALA A C 1
ATOM 779 O O . ALA A 1 94 ? 0.602 -3.773 7.133 1.00 85.06 94 ALA A O 1
ATOM 780 N N . HIS A 1 95 ? -1.125 -3.099 5.838 1.00 90.94 95 HIS A N 1
ATOM 781 C CA . HIS A 1 95 ? -1.195 -4.280 4.989 1.00 90.94 95 HIS A CA 1
ATOM 782 C C . HIS A 1 95 ? -0.727 -3.922 3.587 1.00 90.94 95 HIS A C 1
ATOM 784 O O . HIS A 1 95 ? -1.201 -2.952 2.997 1.00 90.94 95 HIS A O 1
ATOM 790 N N . TYR A 1 96 ? 0.201 -4.711 3.058 1.00 92.38 96 TYR A N 1
ATOM 791 C CA . TYR A 1 96 ? 0.778 -4.500 1.739 1.00 92.38 96 TYR A CA 1
ATOM 792 C C . TYR A 1 96 ? 0.442 -5.686 0.853 1.00 92.38 96 TYR A C 1
ATOM 794 O O . TYR A 1 96 ? 0.923 -6.794 1.094 1.00 92.38 96 TYR A O 1
ATOM 802 N N . PHE A 1 97 ? -0.367 -5.428 -0.168 1.00 93.12 97 PHE A N 1
ATOM 803 C CA . PHE A 1 97 ? -0.681 -6.390 -1.212 1.00 93.12 97 PHE A CA 1
ATOM 804 C C . PHE A 1 97 ? 0.179 -6.084 -2.431 1.00 93.12 97 PHE A C 1
ATOM 806 O O . PHE A 1 97 ? 0.149 -4.970 -2.955 1.00 93.12 97 PHE A O 1
ATOM 813 N N . PHE A 1 98 ? 0.944 -7.073 -2.869 1.00 91.94 98 PHE A N 1
ATOM 814 C CA . PHE A 1 98 ? 1.689 -7.027 -4.116 1.00 91.94 98 PHE A CA 1
ATOM 815 C C . PHE A 1 98 ? 0.927 -7.832 -5.148 1.00 91.94 98 PHE A C 1
ATOM 817 O O . PHE A 1 98 ? 0.616 -9.001 -4.921 1.00 91.94 98 PHE A O 1
ATOM 824 N N . VAL A 1 99 ? 0.624 -7.178 -6.261 1.00 90.94 99 VAL A N 1
ATOM 825 C CA . VAL A 1 99 ? -0.110 -7.755 -7.380 1.00 90.94 99 VAL A CA 1
ATOM 826 C C . VAL A 1 99 ? 0.735 -7.537 -8.618 1.00 90.94 99 VAL A C 1
ATOM 828 O O . VAL A 1 99 ? 1.176 -6.416 -8.877 1.00 90.94 99 VAL A O 1
ATOM 831 N N . ASN A 1 100 ? 0.995 -8.608 -9.355 1.00 89.31 100 ASN A N 1
ATOM 832 C CA . ASN A 1 100 ? 1.694 -8.498 -10.625 1.00 89.31 100 ASN A CA 1
ATOM 833 C C . ASN A 1 100 ? 0.740 -8.026 -11.747 1.00 89.31 100 ASN A C 1
ATOM 835 O O . ASN A 1 100 ? -0.481 -8.139 -11.612 1.00 89.31 100 ASN A O 1
ATOM 839 N N . PRO A 1 101 ? 1.259 -7.502 -12.874 1.00 86.31 101 PRO A N 1
ATOM 840 C CA . PRO A 1 101 ? 0.420 -6.876 -13.903 1.00 86.31 101 PRO A CA 1
ATOM 841 C C . PRO A 1 101 ? -0.604 -7.800 -14.580 1.00 86.31 101 PRO A C 1
ATOM 843 O O . PRO A 1 101 ? -1.580 -7.313 -15.148 1.00 86.31 101 PRO A O 1
ATOM 846 N N . ASP A 1 102 ? -0.386 -9.117 -14.552 1.00 86.56 102 ASP A N 1
ATOM 847 C CA . ASP A 1 102 ? -1.281 -10.114 -15.154 1.00 86.56 102 ASP A CA 1
ATOM 848 C C . ASP A 1 102 ? -2.282 -10.732 -14.158 1.00 86.56 102 ASP A C 1
ATOM 850 O O . ASP A 1 102 ? -3.078 -11.587 -14.547 1.00 86.56 102 ASP A O 1
ATOM 854 N N . PHE A 1 103 ? -2.268 -10.282 -12.896 1.00 84.81 103 PHE A N 1
ATOM 855 C CA . PHE A 1 103 ? -3.138 -10.759 -11.817 1.00 84.81 103 PHE A CA 1
ATOM 856 C C . PHE A 1 103 ? -3.020 -12.265 -11.525 1.00 84.81 103 PHE A C 1
ATOM 858 O O . PHE A 1 103 ? -3.981 -12.884 -11.068 1.00 84.81 103 PHE A O 1
ATOM 865 N N . THR A 1 104 ? -1.863 -12.880 -11.777 1.00 84.94 104 THR A N 1
ATOM 866 C CA . THR A 1 104 ? -1.624 -14.302 -11.464 1.00 84.94 104 THR A CA 1
ATOM 867 C C . THR A 1 104 ? -0.905 -14.519 -10.136 1.00 84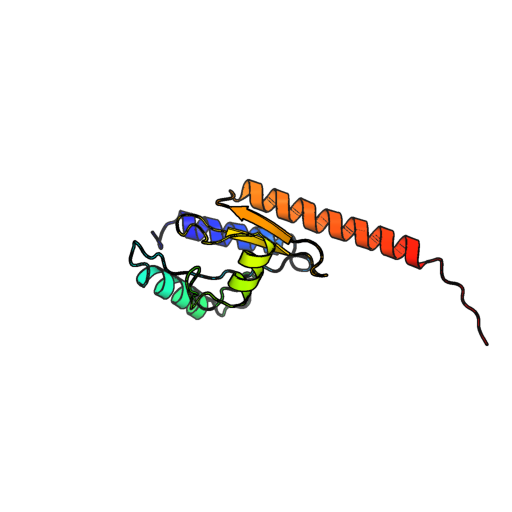.94 104 THR A C 1
ATOM 869 O O . THR A 1 104 ? -1.005 -15.600 -9.554 1.00 84.94 104 THR A O 1
ATOM 872 N N . VAL A 1 105 ? -0.193 -13.508 -9.635 1.00 83.88 105 VAL A N 1
ATOM 873 C CA . VAL A 1 105 ? 0.571 -13.575 -8.388 1.00 83.88 105 VAL A CA 1
ATOM 874 C C . VAL A 1 105 ? 0.085 -12.501 -7.430 1.00 83.88 105 VAL A C 1
ATOM 876 O O . VAL A 1 105 ? 0.123 -11.308 -7.732 1.00 83.88 105 VAL A O 1
ATOM 879 N N . PHE A 1 106 ? -0.305 -12.954 -6.241 1.00 90.62 106 PHE A N 1
ATOM 880 C CA . PHE A 1 106 ? -0.650 -12.107 -5.111 1.00 90.62 106 PHE A CA 1
ATOM 881 C C . PHE A 1 106 ? 0.243 -12.471 -3.925 1.00 90.62 106 PHE A C 1
ATOM 883 O O . PHE A 1 106 ? 0.349 -13.638 -3.550 1.00 90.62 106 PHE A O 1
ATOM 890 N N . GLU A 1 107 ? 0.869 -11.470 -3.314 1.00 91.69 107 GLU A N 1
ATOM 891 C CA . GLU A 1 107 ? 1.610 -11.621 -2.060 1.00 91.69 107 GLU A CA 1
ATOM 892 C C . GLU A 1 107 ? 1.085 -10.617 -1.031 1.00 91.69 107 GLU A C 1
ATOM 894 O O . GLU A 1 107 ? 0.781 -9.470 -1.362 1.00 91.69 107 GLU A O 1
ATOM 899 N N . LEU A 1 108 ? 0.984 -11.047 0.225 1.00 91.69 108 LEU A N 1
ATOM 900 C CA . LEU A 1 108 ? 0.531 -10.218 1.336 1.00 91.69 108 LEU A CA 1
ATOM 901 C C . LEU A 1 108 ? 1.610 -10.133 2.411 1.00 91.69 108 LEU A C 1
ATOM 903 O O . LEU A 1 108 ? 2.143 -11.145 2.869 1.00 91.69 108 LEU A O 1
ATOM 907 N N . HIS A 1 109 ? 1.887 -8.910 2.857 1.00 90.38 109 HIS A N 1
ATOM 908 C CA . HIS A 1 109 ? 2.787 -8.635 3.968 1.00 90.38 109 HIS A CA 1
ATOM 909 C C . HIS A 1 109 ? 2.146 -7.706 5.000 1.00 90.38 109 HIS A C 1
ATOM 911 O O . HIS A 1 109 ? 1.569 -6.673 4.660 1.00 90.38 109 HIS A O 1
ATOM 917 N N . TYR A 1 110 ? 2.327 -8.045 6.274 1.00 86.69 110 TYR A N 1
ATOM 918 C CA . TYR A 1 110 ? 1.820 -7.292 7.421 1.00 86.69 110 TYR A CA 1
ATOM 919 C C . TYR A 1 110 ? 2.953 -6.521 8.090 1.00 86.69 110 TYR A C 1
ATOM 921 O O . TYR A 1 110 ? 4.023 -7.085 8.325 1.00 86.69 110 TYR A O 1
ATOM 929 N N . GLY A 1 111 ? 2.738 -5.239 8.401 1.00 81.81 111 GLY A N 1
ATOM 930 C CA . GLY A 1 111 ? 3.664 -4.445 9.220 1.00 81.81 111 GLY A CA 1
ATOM 931 C C . GLY A 1 111 ? 5.099 -4.380 8.680 1.00 81.81 111 GLY A C 1
ATOM 932 O O . GLY A 1 111 ? 6.043 -4.166 9.439 1.00 81.81 111 GLY A O 1
ATOM 933 N N . ALA A 1 112 ? 5.283 -4.609 7.377 1.00 85.06 112 ALA A N 1
ATOM 934 C CA . ALA A 1 112 ? 6.598 -4.715 6.769 1.00 85.06 112 ALA A CA 1
ATOM 935 C C . ALA A 1 112 ? 7.367 -3.391 6.882 1.00 85.06 112 ALA A C 1
ATOM 937 O O . ALA A 1 112 ? 6.836 -2.310 6.615 1.00 85.06 112 ALA A O 1
ATOM 938 N N . SER A 1 113 ? 8.649 -3.482 7.244 1.00 84.12 113 SER A N 1
ATOM 939 C CA . SER A 1 113 ? 9.542 -2.323 7.232 1.00 84.12 113 SER A CA 1
ATOM 940 C C . SER A 1 113 ? 9.792 -1.842 5.800 1.00 84.12 113 SER A C 1
ATOM 942 O O . SER A 1 113 ? 9.724 -2.630 4.854 1.00 84.12 113 SER A O 1
ATOM 944 N N . TYR A 1 114 ? 10.190 -0.578 5.631 1.00 83.94 114 TYR A N 1
ATOM 945 C CA . TYR A 1 114 ? 10.573 -0.051 4.317 1.00 83.94 114 TYR A CA 1
ATOM 946 C C . TYR A 1 114 ? 11.675 -0.882 3.636 1.00 83.94 114 TYR A C 1
ATOM 948 O O . TYR A 1 114 ? 11.596 -1.147 2.439 1.00 83.94 114 TYR A O 1
ATOM 956 N N . THR A 1 115 ? 12.680 -1.341 4.387 1.00 86.19 115 THR A N 1
ATOM 957 C CA . THR A 1 115 ? 13.749 -2.199 3.850 1.00 86.19 115 THR A CA 1
ATOM 958 C C . THR A 1 115 ? 13.185 -3.501 3.290 1.00 86.19 115 THR A C 1
ATOM 960 O O . THR A 1 115 ? 13.600 -3.947 2.220 1.00 86.19 115 THR A O 1
ATOM 963 N N . THR A 1 116 ? 12.213 -4.085 3.990 1.00 87.94 116 THR A N 1
ATOM 964 C CA . THR A 1 116 ? 11.527 -5.302 3.556 1.00 87.94 116 THR A CA 1
ATOM 965 C C . THR A 1 116 ? 10.705 -5.040 2.290 1.00 87.94 116 THR A C 1
ATOM 967 O O . THR A 1 116 ? 10.862 -5.760 1.309 1.00 87.94 116 THR A O 1
ATOM 970 N N . LEU A 1 117 ? 9.913 -3.962 2.263 1.00 87.75 117 LEU A N 1
ATOM 971 C CA . LEU A 1 117 ? 9.124 -3.562 1.088 1.00 87.75 117 LEU A CA 1
ATOM 972 C C . LEU A 1 117 ? 10.001 -3.318 -0.141 1.00 87.75 117 LEU A C 1
ATOM 974 O O . LEU A 1 117 ? 9.702 -3.808 -1.226 1.00 87.75 117 LEU A O 1
ATOM 978 N N . LYS A 1 118 ? 11.126 -2.616 0.038 1.00 89.12 118 LYS A N 1
ATOM 979 C CA . LYS A 1 118 ? 12.095 -2.366 -1.032 1.00 89.12 118 LYS A CA 1
ATOM 980 C C . LYS A 1 118 ? 12.644 -3.672 -1.608 1.00 89.12 118 LYS A C 1
ATOM 982 O O . LYS A 1 118 ? 12.811 -3.776 -2.820 1.00 89.12 118 LYS A O 1
ATOM 987 N N . HIS A 1 119 ? 12.926 -4.659 -0.756 1.00 88.88 119 HIS A N 1
ATOM 988 C CA . HIS A 1 119 ? 13.374 -5.973 -1.212 1.00 88.88 119 HIS A CA 1
ATOM 989 C C . HIS A 1 119 ? 12.288 -6.661 -2.049 1.00 88.88 119 HIS A C 1
ATOM 991 O O . HIS A 1 119 ? 12.594 -7.177 -3.122 1.00 88.88 119 HIS A O 1
ATOM 997 N N . PHE A 1 120 ? 11.032 -6.639 -1.596 1.00 87.19 120 PHE A N 1
ATOM 998 C CA . PHE A 1 120 ? 9.923 -7.261 -2.323 1.00 87.19 120 PHE A CA 1
ATOM 999 C C . PHE A 1 120 ? 9.681 -6.611 -3.684 1.00 87.19 120 PHE A C 1
ATOM 1001 O O . PHE A 1 120 ? 9.653 -7.327 -4.682 1.00 87.19 120 PHE A O 1
ATOM 1008 N N . VAL A 1 121 ? 9.626 -5.276 -3.755 1.00 89.06 121 VAL A N 1
ATOM 1009 C CA . VAL A 1 121 ? 9.533 -4.560 -5.039 1.00 89.06 121 VAL A CA 1
ATOM 1010 C C . VAL A 1 121 ? 10.674 -4.954 -5.963 1.00 89.06 121 VAL A C 1
ATOM 1012 O O . VAL A 1 121 ? 10.435 -5.326 -7.107 1.00 89.06 121 VAL A O 1
ATOM 1015 N N . TYR A 1 122 ? 11.915 -4.925 -5.472 1.00 88.25 122 TYR A N 1
ATOM 1016 C CA . TYR A 1 122 ? 13.070 -5.265 -6.298 1.00 88.25 122 TYR A CA 1
ATOM 1017 C C . TYR A 1 122 ? 12.991 -6.700 -6.838 1.00 88.25 122 TYR A C 1
ATOM 1019 O O . TYR A 1 122 ? 13.286 -6.936 -8.008 1.00 88.25 122 TYR A O 1
ATOM 1027 N N . LYS A 1 123 ? 12.565 -7.653 -6.002 1.00 87.25 123 LYS A N 1
ATOM 1028 C CA . LYS A 1 123 ? 12.387 -9.055 -6.389 1.00 87.25 123 LYS A CA 1
ATOM 1029 C C . LYS A 1 123 ? 11.328 -9.206 -7.487 1.00 87.25 123 LYS A C 1
ATOM 1031 O O . LYS A 1 123 ? 11.602 -9.895 -8.465 1.00 87.25 123 LYS A O 1
ATOM 1036 N N . HIS A 1 124 ? 10.164 -8.570 -7.341 1.00 85.06 124 HIS A N 1
ATOM 1037 C CA . HIS A 1 124 ? 9.069 -8.653 -8.318 1.00 85.06 124 HIS A CA 1
ATOM 1038 C C . HIS A 1 124 ? 9.423 -7.973 -9.636 1.00 85.06 124 HIS A C 1
ATOM 1040 O O . HIS A 1 124 ? 9.401 -8.626 -10.672 1.00 85.06 124 HIS A O 1
ATOM 1046 N N . VAL A 1 125 ? 9.896 -6.723 -9.593 1.00 85.62 125 VAL A N 1
ATOM 1047 C CA . VAL A 1 125 ? 10.292 -5.981 -10.804 1.00 85.62 125 VAL A CA 1
ATOM 1048 C C . VAL A 1 125 ? 11.379 -6.724 -11.583 1.00 85.62 125 VAL A C 1
ATOM 1050 O O . VAL A 1 125 ? 11.355 -6.769 -12.813 1.00 85.62 125 VAL A O 1
ATOM 1053 N N . ARG A 1 126 ? 12.343 -7.331 -10.882 1.00 84.94 126 ARG A N 1
ATOM 1054 C CA . ARG A 1 126 ? 13.391 -8.123 -11.528 1.00 84.94 126 ARG A CA 1
ATOM 1055 C C . ARG A 1 126 ? 12.838 -9.414 -12.140 1.00 84.94 126 ARG A C 1
ATOM 1057 O O . ARG A 1 126 ? 13.213 -9.742 -13.261 1.00 84.94 126 ARG A O 1
ATOM 1064 N N . LYS A 1 127 ? 11.976 -10.139 -11.423 1.00 80.62 127 LYS A N 1
ATOM 1065 C CA . LYS A 1 127 ? 11.383 -11.395 -11.904 1.00 80.62 127 LYS A CA 1
ATOM 1066 C C . LYS A 1 127 ? 10.497 -11.165 -13.129 1.00 80.62 127 LYS A C 1
ATOM 1068 O O . LYS A 1 127 ? 10.593 -11.923 -14.087 1.00 80.62 127 LYS A O 1
ATOM 1073 N N . ASP A 1 128 ? 9.698 -10.104 -13.128 1.00 73.31 128 ASP A N 1
ATOM 1074 C CA . ASP A 1 128 ? 8.851 -9.743 -14.267 1.00 73.31 128 ASP A CA 1
ATOM 1075 C C . ASP A 1 128 ? 9.699 -9.411 -15.500 1.00 73.31 128 ASP A C 1
ATOM 1077 O O . ASP A 1 128 ? 9.407 -9.875 -16.599 1.00 73.31 128 ASP A O 1
ATOM 1081 N N . TYR A 1 129 ? 10.819 -8.703 -15.313 1.00 75.81 129 TYR A N 1
ATOM 1082 C CA . TYR A 1 129 ? 11.770 -8.442 -16.394 1.00 75.81 129 TYR A CA 1
ATOM 1083 C C . TYR A 1 129 ? 12.398 -9.727 -16.964 1.00 75.81 129 TYR A C 1
ATOM 1085 O O . TYR A 1 129 ? 12.541 -9.858 -18.181 1.00 75.81 129 TYR A O 1
ATOM 1093 N N . GLU A 1 130 ? 12.775 -10.677 -16.103 1.00 79.25 130 GLU A N 1
ATOM 1094 C CA . GLU A 1 130 ? 13.318 -11.977 -16.522 1.00 79.25 130 GLU A CA 1
ATOM 1095 C C . GLU A 1 130 ? 12.267 -12.794 -17.304 1.00 79.25 130 GLU A C 1
ATOM 1097 O O . GLU A 1 130 ? 12.562 -13.268 -18.404 1.00 79.25 130 GLU A O 1
ATOM 1102 N N . ASN A 1 131 ? 11.027 -12.868 -16.809 1.00 72.38 131 ASN A N 1
ATOM 1103 C CA . ASN A 1 131 ? 9.916 -13.551 -17.482 1.00 72.38 131 ASN A CA 1
ATOM 1104 C C . ASN A 1 131 ? 9.599 -12.945 -18.858 1.00 72.38 131 ASN A C 1
ATOM 1106 O O . ASN A 1 131 ? 9.359 -13.675 -19.819 1.00 72.38 131 ASN A O 1
ATOM 1110 N N . ASP A 1 132 ? 9.634 -11.616 -18.979 1.00 70.12 132 ASP A N 1
ATOM 1111 C CA . ASP A 1 132 ? 9.422 -10.909 -20.244 1.00 70.12 132 ASP A CA 1
ATOM 1112 C C . ASP A 1 132 ? 10.488 -11.259 -21.290 1.00 70.12 132 ASP A C 1
ATOM 1114 O O . ASP A 1 132 ? 10.194 -11.390 -22.483 1.00 70.12 132 ASP A O 1
ATOM 1118 N N . ILE A 1 133 ? 11.746 -11.401 -20.860 1.00 70.56 133 ILE A N 1
ATOM 1119 C CA . ILE A 1 133 ? 12.843 -11.816 -21.739 1.00 70.56 133 ILE A CA 1
ATOM 1120 C C . ILE A 1 133 ? 12.639 -13.262 -22.183 1.00 70.56 133 ILE A C 1
ATOM 1122 O O . ILE A 1 133 ? 12.733 -13.546 -23.379 1.00 70.56 133 ILE A O 1
ATOM 1126 N N . GLU A 1 134 ? 12.336 -14.170 -21.259 1.00 66.94 134 GLU A N 1
ATOM 1127 C CA . GLU A 1 134 ? 12.113 -15.581 -21.580 1.00 66.94 134 GLU A CA 1
ATOM 1128 C C . GLU A 1 134 ? 10.895 -15.777 -22.490 1.00 66.94 134 GLU A C 1
ATOM 1130 O O . GLU A 1 134 ? 10.982 -16.503 -23.482 1.00 66.94 134 GLU A O 1
ATOM 1135 N N . GLY A 1 135 ? 9.798 -15.056 -22.243 1.00 61.94 135 GLY A N 1
ATOM 1136 C CA . GLY A 1 135 ? 8.613 -15.042 -23.102 1.00 61.94 135 GLY A CA 1
ATOM 1137 C C . GLY A 1 135 ? 8.909 -14.520 -24.512 1.00 61.94 135 GLY A C 1
ATOM 1138 O O . GLY A 1 135 ? 8.433 -15.085 -25.499 1.00 61.94 135 GLY A O 1
ATOM 1139 N N . LYS A 1 136 ? 9.766 -13.496 -24.642 1.00 59.06 136 LYS A N 1
ATOM 1140 C CA . LYS A 1 136 ? 10.244 -13.006 -25.949 1.00 59.06 136 LYS A CA 1
ATOM 1141 C C . LYS A 1 136 ? 11.140 -14.021 -26.655 1.00 59.06 136 LYS A C 1
ATOM 1143 O O . LYS A 1 136 ? 11.006 -14.195 -27.864 1.00 59.06 136 LYS A O 1
ATOM 1148 N N . ILE A 1 137 ? 12.013 -14.720 -25.930 1.00 57.62 137 ILE A N 1
ATOM 1149 C CA . ILE A 1 137 ? 12.861 -15.778 -26.498 1.00 57.62 137 ILE A CA 1
ATOM 1150 C C . ILE A 1 137 ? 11.990 -16.952 -26.969 1.00 57.62 137 ILE A C 1
ATOM 1152 O O . ILE A 1 137 ? 12.137 -17.394 -28.108 1.00 57.62 137 ILE A O 1
ATOM 1156 N N . ALA A 1 138 ? 11.014 -17.389 -26.170 1.00 54.06 138 ALA A N 1
ATOM 1157 C CA . ALA A 1 138 ? 10.073 -18.449 -26.535 1.00 54.06 138 ALA A CA 1
ATOM 1158 C C . ALA A 1 138 ? 9.154 -18.060 -27.716 1.00 54.06 138 ALA A C 1
ATOM 1160 O O . ALA A 1 138 ? 8.820 -18.901 -28.552 1.00 54.06 138 ALA A O 1
ATOM 1161 N N . GLY A 1 139 ? 8.797 -16.777 -27.841 1.00 46.34 139 GLY A N 1
ATOM 1162 C CA . GLY A 1 139 ? 7.966 -16.231 -28.921 1.00 46.34 139 GLY A CA 1
ATOM 1163 C C . GLY A 1 139 ? 8.652 -16.101 -30.290 1.00 46.34 139 GLY A C 1
ATOM 1164 O O . GLY A 1 139 ? 7.967 -15.969 -31.304 1.00 46.34 139 GLY A O 1
ATOM 1165 N N . THR A 1 140 ? 9.986 -16.193 -30.370 1.00 48.25 140 THR A N 1
ATOM 1166 C CA . THR A 1 140 ? 10.725 -16.128 -31.654 1.00 48.25 140 THR A CA 1
ATOM 1167 C C . THR A 1 140 ? 10.697 -17.432 -32.473 1.00 48.25 140 THR A C 1
ATOM 1169 O O . THR A 1 140 ? 11.273 -17.496 -33.558 1.00 48.25 140 THR A O 1
ATOM 1172 N N . GLY A 1 141 ? 9.971 -18.457 -32.009 1.00 45.88 141 GLY A N 1
ATOM 1173 C CA . GLY A 1 141 ? 9.840 -19.766 -32.662 1.00 45.88 141 GLY A CA 1
ATOM 1174 C C . GLY A 1 141 ? 8.621 -19.979 -33.574 1.00 45.88 141 GLY A C 1
ATOM 1175 O O . GLY A 1 141 ? 8.399 -21.112 -33.997 1.00 45.88 141 GLY A O 1
ATOM 1176 N N . SER A 1 142 ? 7.813 -18.960 -33.893 1.00 39.59 142 SER A N 1
ATOM 1177 C CA . SER A 1 142 ? 6.594 -19.155 -34.703 1.00 39.59 142 SER A CA 1
ATOM 1178 C C . SER A 1 142 ? 6.764 -18.699 -36.157 1.00 39.59 142 SER A C 1
ATOM 1180 O O . SER A 1 142 ? 6.753 -17.519 -36.492 1.00 39.59 142 SER A O 1
ATOM 1182 N N . SER A 1 143 ? 6.948 -19.712 -37.004 1.00 38.66 143 SER A N 1
ATOM 1183 C CA . SER A 1 143 ? 7.070 -19.731 -38.463 1.00 38.66 143 SER A CA 1
ATOM 1184 C C . SER A 1 143 ? 6.168 -18.745 -39.222 1.00 38.66 143 SER A C 1
ATOM 1186 O O . SER A 1 143 ? 4.942 -18.807 -39.158 1.00 38.66 143 SER A O 1
ATOM 1188 N N . TRP A 1 144 ? 6.793 -17.921 -40.067 1.00 34.38 144 TRP A N 1
ATOM 1189 C CA . TRP A 1 144 ? 6.131 -17.282 -41.201 1.00 34.38 144 TRP A CA 1
ATOM 1190 C C . TRP A 1 144 ? 5.737 -18.352 -42.228 1.00 34.38 144 TRP A C 1
ATOM 1192 O O . TRP A 1 144 ? 6.604 -18.911 -42.903 1.00 34.38 144 TRP A O 1
ATOM 1202 N N . LYS A 1 145 ? 4.437 -18.580 -42.423 1.00 37.00 145 LYS A N 1
ATOM 1203 C CA . LYS A 1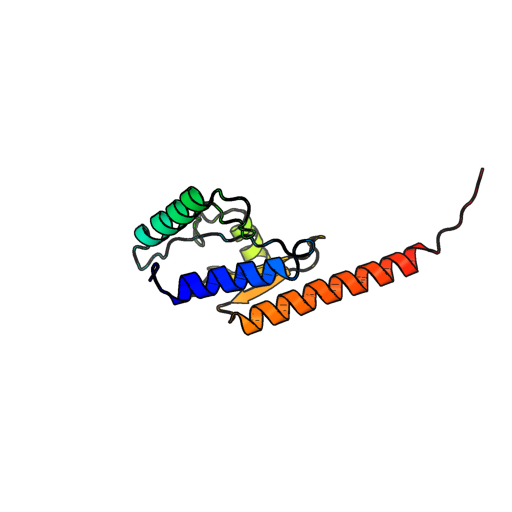 145 ? 3.920 -19.110 -43.689 1.00 37.00 145 LYS A CA 1
ATOM 1204 C C . LYS A 1 145 ? 3.129 -18.014 -44.387 1.00 37.00 145 LYS A C 1
ATOM 1206 O O . LYS A 1 145 ? 2.033 -17.661 -43.974 1.00 37.00 145 LYS A O 1
ATOM 1211 N N . ARG A 1 146 ? 3.742 -17.464 -45.438 1.00 37.59 146 ARG A N 1
ATOM 1212 C CA . ARG A 1 146 ? 3.050 -16.686 -46.466 1.00 37.59 146 ARG A CA 1
ATOM 1213 C C . ARG A 1 146 ? 2.184 -17.652 -47.276 1.00 37.59 146 ARG A C 1
ATOM 1215 O O . ARG A 1 146 ? 2.723 -18.598 -47.850 1.00 37.59 146 ARG A O 1
ATOM 1222 N N . THR A 1 147 ? 0.887 -17.386 -47.318 1.00 43.06 147 THR A N 1
ATOM 1223 C CA . THR A 1 147 ? -0.023 -17.782 -48.401 1.00 43.06 147 THR A CA 1
ATOM 1224 C C . THR A 1 147 ? -0.670 -16.524 -48.925 1.00 43.06 147 THR A C 1
ATOM 1226 O O . THR A 1 147 ? -1.073 -15.708 -48.066 1.00 43.06 147 THR A O 1
#

InterPro domains:
  IPR000889 Glutathione peroxidase [PF00255] (6-81)
  IPR036249 Thioredoxin-like superfamily [SSF52833] (17-110)

Foldseek 3Di:
DAPDPVNVVVQVLVLVLCVVVVPFDAAEAAAEADPVDDCVVNLVVVVVVVVVPPDPRGRYHYDYHAYQADPRGDVVNVVVCVVVVHHGDDPVWDKDWDAGPVRPDIDIDTNDDSVRVSVVSVVRSVVVVVVVVVVVVVVVPDDDDDD

Secondary structure (DSSP, 8-state):
--S-HHHHHHHHHHHHHHHHSTTT--EEE--B-BTTB--HHHHHHHHHHHHHT-STT--EEE---B--SSTT--HHHHHHHH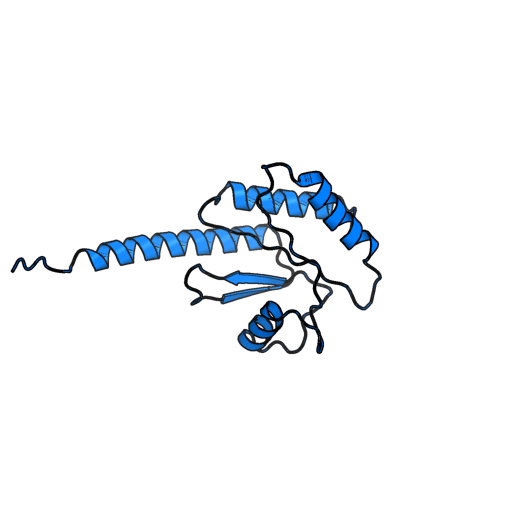HTT-SS--TTS-EEEEE-TTS--EEEEES--HHHHHHHHHHHHHHHHHHHHHHHHHHTT------

pLDDT: mean 78.84, std 14.97, range [34.38, 95.25]

Organism: Thalassiosira oceanica (NCBI:txid159749)

Radius of gyration: 18.95 Å; chains: 1; bounding box: 34×40×67 Å